Protein AF-Q5IA65-F1 (afdb_monomer_lite)

Secondary structure (DSSP, 8-state):
-HHHHHHHHHHHHHHHHHHTHHHH-------GGGG-S-TTS----S-TT----THHHHHHHHHHSSHHHHHHHHHHHS--TT--HHHHHHHHHHHHHHHHHHHH-

Organism: NCBI:txid71614

Foldseek 3Di:
DVVVVCVVVVVVVVVCVVVVVVVVVPPPDDDVCVVAPDVPPDHPPDDPPPDDDCVVVVVVVLVVLCPVLVVVCVVVPPPPPPQDPVNVVVNVVVNVVSVVVSVVD

Structure (mmCIF, N/CA/C/O backbone):
data_AF-Q5IA65-F1
#
_entry.id   AF-Q5IA65-F1
#
loop_
_atom_site.group_PDB
_atom_site.id
_atom_site.type_symbol
_atom_site.label_atom_id
_atom_site.label_alt_id
_atom_site.label_comp_id
_atom_site.label_asym_id
_atom_site.label_entity_id
_atom_site.label_seq_id
_atom_site.pdbx_PDB_ins_code
_atom_site.Cartn_x
_atom_site.Cartn_y
_atom_site.Cartn_z
_atom_site.occupancy
_atom_site.B_iso_or_equiv
_atom_site.auth_seq_id
_atom_site.auth_comp_id
_atom_site.auth_asym_id
_atom_site.auth_atom_id
_atom_site.pdbx_PDB_model_num
ATOM 1 N N . ALA A 1 1 ? 17.046 -18.539 5.262 1.00 74.12 1 ALA A N 1
ATOM 2 C CA . ALA A 1 1 ? 17.031 -18.887 6.699 1.00 74.12 1 ALA A CA 1
ATOM 3 C C . ALA A 1 1 ? 16.676 -17.699 7.603 1.00 74.12 1 ALA A C 1
ATOM 5 O O . ALA A 1 1 ? 15.651 -17.806 8.263 1.00 74.12 1 ALA A O 1
ATOM 6 N N . PRO A 1 2 ? 17.408 -16.561 7.621 1.00 87.12 2 PRO A N 1
ATOM 7 C CA . PRO A 1 2 ? 17.107 -15.470 8.560 1.00 87.12 2 PRO A CA 1
ATOM 8 C C . PRO A 1 2 ? 15.735 -14.828 8.309 1.00 87.12 2 PRO A C 1
ATOM 10 O O . PRO A 1 2 ? 15.010 -14.562 9.257 1.00 87.12 2 PRO A O 1
ATOM 13 N N . ILE A 1 3 ? 15.325 -14.679 7.042 1.00 91.19 3 ILE A N 1
ATOM 14 C CA . ILE A 1 3 ? 14.014 -14.110 6.686 1.00 91.19 3 ILE A CA 1
ATOM 15 C C . ILE A 1 3 ? 12.849 -14.923 7.277 1.00 91.19 3 ILE A C 1
ATOM 17 O O . ILE A 1 3 ? 11.912 -14.357 7.825 1.00 91.19 3 ILE A O 1
ATOM 21 N N . CYS A 1 4 ? 12.939 -16.257 7.229 1.00 91.81 4 CYS A N 1
ATOM 22 C CA . CYS A 1 4 ? 11.904 -17.153 7.743 1.00 91.81 4 CYS A CA 1
ATOM 23 C C . CYS A 1 4 ? 11.808 -17.061 9.269 1.00 91.81 4 CYS A C 1
ATOM 25 O O . CYS A 1 4 ? 10.716 -17.103 9.820 1.00 91.81 4 CYS A O 1
ATOM 27 N N . ILE A 1 5 ? 12.952 -16.895 9.940 1.00 93.25 5 ILE A N 1
ATOM 28 C CA . ILE A 1 5 ? 13.022 -16.723 11.393 1.00 93.25 5 ILE A CA 1
ATOM 29 C C . ILE A 1 5 ? 12.327 -15.416 11.800 1.00 93.25 5 ILE A C 1
ATOM 31 O O . ILE A 1 5 ? 11.477 -15.434 12.686 1.00 93.25 5 ILE A O 1
ATOM 35 N N . TYR A 1 6 ? 12.606 -14.302 11.116 1.00 94.06 6 TYR A N 1
ATOM 36 C CA . TYR A 1 6 ? 11.931 -13.025 11.387 1.00 94.06 6 TYR A CA 1
ATOM 37 C C . TYR A 1 6 ? 10.417 -13.084 11.149 1.00 94.06 6 TYR A C 1
ATOM 39 O O . TYR A 1 6 ? 9.652 -12.562 11.961 1.00 94.06 6 TYR A O 1
ATOM 47 N N . LEU A 1 7 ? 9.988 -13.758 10.078 1.00 94.81 7 LEU A N 1
ATOM 48 C CA . LEU A 1 7 ? 8.575 -13.896 9.717 1.00 94.81 7 LEU A CA 1
ATOM 49 C C . LEU A 1 7 ? 7.783 -14.670 10.784 1.00 94.81 7 LEU A C 1
ATOM 51 O O . LEU A 1 7 ? 6.624 -14.360 11.029 1.00 94.81 7 LEU A O 1
ATOM 55 N N . VAL A 1 8 ? 8.415 -15.627 11.471 1.00 94.19 8 VAL A N 1
ATOM 56 C CA . VAL A 1 8 ? 7.786 -16.392 12.561 1.00 94.19 8 VAL A CA 1
ATOM 57 C C . VAL A 1 8 ? 7.865 -15.659 13.903 1.00 94.19 8 VAL A C 1
ATOM 59 O O . VAL A 1 8 ? 6.891 -15.646 14.653 1.00 94.19 8 VAL A O 1
ATOM 62 N N . ILE A 1 9 ? 8.998 -15.029 14.223 1.00 94.81 9 ILE A N 1
ATOM 63 C CA . ILE A 1 9 ? 9.199 -14.376 15.527 1.00 94.81 9 ILE A CA 1
ATOM 64 C C . ILE A 1 9 ? 8.337 -13.115 15.670 1.00 94.81 9 ILE A C 1
ATOM 66 O O . ILE A 1 9 ? 7.789 -12.880 16.744 1.00 94.81 9 ILE A O 1
ATOM 70 N N . SER A 1 10 ? 8.180 -12.315 14.612 1.00 93.62 10 SER A N 1
ATOM 71 C CA . SER A 1 10 ? 7.413 -11.060 14.658 1.00 93.62 10 SER A CA 1
ATOM 72 C C . SER A 1 10 ? 5.954 -11.227 15.134 1.00 93.62 10 SER A C 1
ATOM 74 O O . SER A 1 10 ? 5.590 -10.575 16.119 1.00 93.62 10 SER A O 1
ATOM 76 N N . PRO A 1 11 ? 5.121 -12.109 14.540 1.00 94.56 11 PRO A N 1
ATOM 77 C CA . PRO A 1 11 ? 3.754 -12.320 15.018 1.00 94.56 11 PRO A CA 1
ATOM 78 C C . PRO A 1 11 ? 3.720 -12.964 16.409 1.00 94.56 11 PRO A C 1
ATOM 80 O O . PRO A 1 11 ? 2.852 -12.642 17.216 1.00 94.56 11 PRO A O 1
ATOM 83 N N . LEU A 1 12 ? 4.690 -13.827 16.729 1.00 92.81 12 LEU A N 1
ATOM 84 C CA . LEU A 1 12 ? 4.775 -14.490 18.031 1.00 92.81 12 LEU A CA 1
ATOM 85 C C . LEU A 1 12 ? 5.038 -13.482 19.159 1.00 92.81 12 LEU A C 1
ATOM 87 O O . LEU A 1 12 ? 4.393 -13.539 20.203 1.00 92.81 12 LEU A O 1
ATOM 91 N N . VAL A 1 13 ? 5.919 -12.508 18.924 1.00 94.62 13 VAL A N 1
ATOM 92 C CA . VAL A 1 13 ? 6.157 -11.399 19.857 1.00 94.62 13 VAL A CA 1
ATOM 93 C C . VAL A 1 13 ? 4.945 -10.464 19.932 1.00 94.62 13 VAL A C 1
ATOM 95 O O . VAL A 1 13 ? 4.593 -10.026 21.024 1.00 94.62 13 VAL A O 1
ATOM 98 N N . SER A 1 14 ? 4.258 -10.201 18.814 1.00 92.94 14 SER A N 1
ATOM 99 C CA . SER A 1 14 ? 3.026 -9.389 18.781 1.00 92.94 14 SER A CA 1
ATOM 100 C C . SER A 1 14 ? 1.862 -10.011 19.566 1.00 92.94 14 SER A C 1
ATOM 102 O O . SER A 1 14 ? 1.017 -9.277 20.083 1.00 92.94 14 SER A O 1
ATOM 104 N N . LEU A 1 15 ? 1.818 -11.337 19.695 1.00 92.00 15 LEU A N 1
ATOM 105 C CA . LEU A 1 15 ? 0.797 -12.047 20.470 1.00 92.00 15 LEU A CA 1
ATOM 106 C C . LEU A 1 15 ? 0.951 -11.860 21.983 1.00 92.00 15 LEU A C 1
ATOM 108 O O . LEU A 1 15 ? -0.030 -11.986 22.709 1.00 92.00 15 LEU A O 1
ATOM 112 N N . ILE A 1 16 ? 2.146 -11.522 22.470 1.00 91.12 16 ILE A N 1
ATOM 113 C CA . ILE A 1 16 ? 2.412 -11.324 23.900 1.00 91.12 16 ILE A CA 1
ATOM 114 C C . ILE A 1 16 ? 1.574 -10.163 24.476 1.00 91.12 16 ILE A C 1
ATOM 116 O O . ILE A 1 16 ? 0.803 -10.413 25.402 1.00 91.12 16 ILE A O 1
ATOM 120 N N . PRO A 1 17 ? 1.628 -8.921 23.950 1.00 90.06 17 PRO A N 1
ATOM 121 C CA . PRO A 1 17 ? 0.799 -7.825 24.457 1.00 90.06 17 PRO A CA 1
ATOM 122 C C . PRO A 1 17 ? -0.700 -8.009 24.180 1.00 90.06 17 PRO A C 1
ATOM 124 O O . PRO A 1 17 ? -1.509 -7.445 24.908 1.00 90.06 17 PRO A O 1
ATOM 127 N N . LEU A 1 18 ? -1.083 -8.802 23.171 1.00 89.75 18 LEU A N 1
ATOM 128 C CA . LEU A 1 18 ? -2.485 -9.173 22.938 1.00 89.75 18 LEU A CA 1
ATOM 129 C C . LEU A 1 18 ? -2.986 -10.186 23.977 1.00 89.75 18 LEU A C 1
ATOM 131 O O . LEU A 1 18 ? -4.111 -10.069 24.445 1.00 89.75 18 LEU A O 1
ATOM 135 N N . GLY A 1 19 ? -2.164 -11.173 24.339 1.00 86.81 19 GLY A N 1
ATOM 136 C CA . GLY A 1 19 ? -2.520 -12.281 25.227 1.00 86.81 19 GLY A CA 1
ATOM 137 C C . GLY A 1 19 ? -2.418 -11.952 26.717 1.00 86.81 19 GLY A C 1
ATOM 138 O O . GLY A 1 19 ? -3.254 -12.399 27.500 1.00 86.81 19 GLY A O 1
ATOM 139 N N . LEU A 1 20 ? -1.419 -11.158 27.114 1.00 87.56 20 LEU A N 1
ATOM 140 C CA . LEU A 1 20 ? -1.151 -10.810 28.516 1.00 87.56 20 LEU A CA 1
ATOM 141 C C . LEU A 1 20 ? -2.344 -10.170 29.250 1.00 87.56 20 LEU A C 1
ATOM 143 O O . LEU A 1 20 ? -2.546 -10.510 30.414 1.00 87.56 20 LEU A O 1
ATOM 147 N N . PRO A 1 21 ? -3.151 -9.283 28.638 1.00 87.31 21 PRO A N 1
ATOM 148 C CA . PRO A 1 21 ? -4.281 -8.670 29.327 1.00 87.31 21 PRO A CA 1
ATOM 149 C C . PRO A 1 21 ? -5.431 -9.638 29.616 1.00 87.31 21 PRO A C 1
ATOM 151 O O . PRO A 1 21 ? -6.154 -9.403 30.572 1.00 87.31 21 PRO A O 1
ATOM 154 N N . PHE A 1 22 ? -5.613 -10.730 28.861 1.00 83.94 22 PHE A N 1
ATOM 155 C CA . PHE A 1 22 ? -6.754 -11.644 29.042 1.00 83.94 22 PHE A CA 1
ATOM 156 C C . PHE A 1 22 ? -6.862 -12.279 30.444 1.00 83.94 22 PHE A C 1
ATOM 158 O O . PHE A 1 22 ? -7.952 -12.231 31.011 1.00 83.94 22 PHE A O 1
ATOM 165 N N . PRO A 1 23 ? -5.798 -12.857 31.041 1.00 82.94 23 PRO A N 1
ATOM 166 C CA . PRO A 1 23 ? -5.879 -13.439 32.384 1.00 82.94 23 PRO A CA 1
ATOM 167 C C . PRO A 1 23 ? -5.958 -12.397 33.511 1.00 82.94 23 PRO A C 1
ATOM 169 O O . PRO A 1 23 ? -6.450 -12.714 34.590 1.00 82.94 23 PRO A O 1
ATOM 172 N N . PHE A 1 24 ? -5.478 -11.168 33.282 1.00 80.25 24 PHE A N 1
ATOM 173 C CA . PHE A 1 24 ? -5.535 -10.074 34.264 1.00 80.25 24 PHE A CA 1
ATOM 174 C C . PHE A 1 24 ? -6.767 -9.172 34.093 1.00 80.25 24 PHE A C 1
ATOM 176 O O . PHE A 1 24 ? -7.070 -8.369 34.977 1.00 80.25 24 PHE A O 1
ATOM 183 N N . ALA A 1 25 ? -7.490 -9.291 32.977 1.00 76.56 25 ALA A N 1
ATOM 184 C CA . ALA A 1 25 ? -8.722 -8.566 32.727 1.00 76.56 25 ALA A CA 1
ATOM 185 C C . ALA A 1 25 ? -9.800 -9.068 33.691 1.00 76.56 25 ALA A C 1
ATOM 187 O O . ALA A 1 25 ? -10.414 -10.118 33.502 1.00 76.56 25 ALA A O 1
ATOM 188 N N . SER A 1 26 ? -10.038 -8.290 34.746 1.00 65.69 26 SER A N 1
ATOM 189 C CA . SER A 1 26 ? -11.181 -8.480 35.630 1.00 65.69 26 SER A CA 1
ATOM 190 C C . SER A 1 26 ? -12.458 -8.278 34.818 1.00 65.69 26 SER A C 1
ATOM 192 O O . SER A 1 26 ? -12.806 -7.156 34.441 1.00 65.69 26 SER A O 1
ATOM 194 N N . ASN A 1 27 ? -13.146 -9.379 34.515 1.00 66.31 27 ASN A N 1
ATOM 195 C CA . ASN A 1 27 ? -14.379 -9.392 33.735 1.00 66.31 27 ASN A CA 1
ATOM 196 C C . ASN A 1 27 ? -15.574 -8.967 34.612 1.00 66.31 27 ASN A C 1
ATOM 198 O O . ASN A 1 27 ? -16.560 -9.684 34.770 1.00 66.31 27 ASN A O 1
ATOM 202 N N . SER A 1 28 ? -15.438 -7.808 35.260 1.00 57.88 28 SER A N 1
ATOM 203 C CA . SER A 1 28 ? -16.440 -7.261 36.164 1.00 57.88 28 SER A CA 1
ATOM 204 C C . SER A 1 28 ? -17.526 -6.577 35.333 1.00 57.88 28 SER A C 1
ATOM 206 O O . SER A 1 28 ? -17.325 -5.492 34.778 1.00 57.88 28 SER A O 1
ATOM 208 N N . SER A 1 29 ? -18.634 -7.305 35.200 1.00 59.09 29 SER A N 1
ATOM 209 C CA . SER A 1 29 ? -19.917 -6.970 34.582 1.00 59.09 29 SER A CA 1
ATOM 210 C C . SER A 1 29 ? -19.904 -6.467 33.133 1.00 59.09 29 SER A C 1
ATOM 212 O O . SER A 1 29 ? -19.522 -5.342 32.801 1.00 59.09 29 SER A O 1
ATOM 214 N N . THR A 1 30 ? -20.434 -7.320 32.261 1.00 64.00 30 THR A N 1
ATOM 215 C CA . THR A 1 30 ? -20.865 -6.992 30.903 1.00 64.00 30 THR A CA 1
ATOM 216 C C . THR A 1 30 ? -22.256 -6.364 30.972 1.00 64.00 30 THR A C 1
ATOM 218 O O . THR A 1 30 ? -23.265 -7.052 30.845 1.00 64.00 30 THR A O 1
ATOM 221 N N . TYR A 1 31 ? -22.321 -5.064 31.239 1.00 69.25 31 TYR A N 1
ATOM 222 C CA . TYR A 1 31 ? -23.568 -4.318 31.079 1.00 69.25 31 TYR A CA 1
ATOM 223 C C . TYR A 1 31 ? -23.793 -4.001 29.592 1.00 69.25 31 TYR A C 1
ATOM 225 O O . TYR A 1 31 ? -22.812 -3.809 28.863 1.00 69.25 31 TYR A O 1
ATOM 233 N N . PRO A 1 32 ? -25.047 -3.963 29.112 1.00 72.00 32 PRO A N 1
ATOM 234 C CA . PRO A 1 32 ? -25.349 -3.698 27.706 1.00 72.00 32 PRO 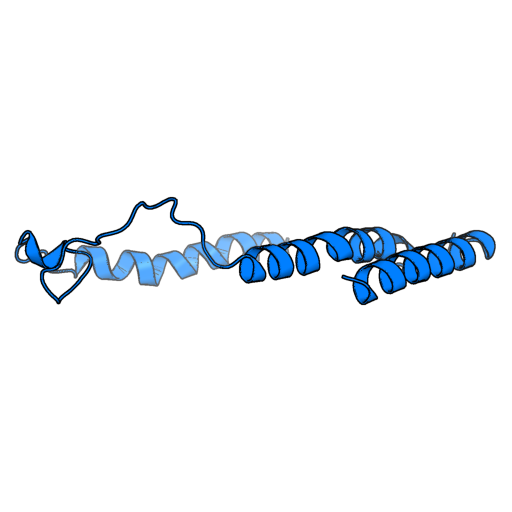A CA 1
ATOM 235 C C . PRO A 1 32 ? -24.781 -2.353 27.226 1.00 72.00 32 PRO A C 1
ATOM 237 O O . PRO A 1 32 ? -24.322 -2.275 26.089 1.00 72.00 32 PRO A O 1
ATOM 240 N N . GLU A 1 33 ? -24.700 -1.329 28.084 1.00 69.00 33 GLU A N 1
ATOM 241 C CA . GLU A 1 33 ? -24.085 -0.047 27.717 1.00 69.00 33 GLU A CA 1
ATOM 242 C C . GLU A 1 33 ? -22.562 -0.132 27.520 1.00 69.00 33 GLU A C 1
ATOM 244 O O . GLU A 1 33 ? -22.021 0.548 26.653 1.00 69.00 33 GLU A O 1
ATOM 249 N N . LYS A 1 34 ? -21.863 -1.025 28.236 1.00 70.12 34 LYS A N 1
ATOM 250 C CA . LYS A 1 34 ? -20.413 -1.256 28.071 1.00 70.12 34 LYS A CA 1
ATOM 251 C C . LYS A 1 34 ? -20.082 -1.931 26.734 1.00 70.12 34 LYS A C 1
ATOM 253 O O . LYS A 1 34 ? -18.957 -1.832 26.257 1.00 70.12 34 LYS A O 1
ATOM 258 N N . LEU A 1 35 ? -21.054 -2.638 26.154 1.00 74.38 35 LEU A N 1
ATOM 259 C CA . LEU A 1 35 ? -20.960 -3.252 24.828 1.00 74.38 35 LEU A CA 1
ATOM 260 C C . LEU A 1 35 ? -21.487 -2.344 23.707 1.00 74.38 35 LEU A C 1
ATOM 262 O O . LEU A 1 35 ? -21.432 -2.733 22.540 1.00 74.38 35 LEU A O 1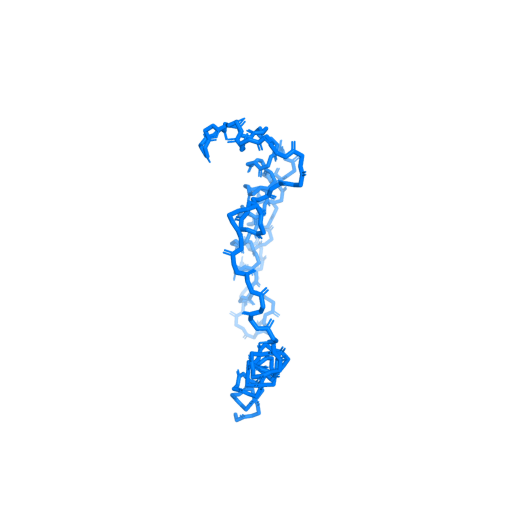
ATOM 266 N N . SER A 1 36 ? -22.013 -1.162 24.039 1.00 73.88 36 SER A N 1
ATOM 267 C CA . SER A 1 36 ? -22.475 -0.207 23.036 1.00 73.88 36 SER A CA 1
ATOM 268 C C . SER A 1 36 ? -21.286 0.455 22.330 1.00 73.88 36 SER A C 1
ATOM 270 O O . SER A 1 36 ? -20.252 0.730 22.935 1.00 73.88 36 SER A O 1
ATOM 272 N N . ALA A 1 37 ? -21.419 0.697 21.023 1.00 75.00 37 ALA A N 1
ATOM 273 C CA . ALA A 1 37 ? -20.358 1.299 20.211 1.00 75.00 37 ALA A CA 1
ATOM 274 C C . ALA A 1 37 ? -20.144 2.799 20.499 1.00 75.00 37 ALA A C 1
ATOM 276 O O . ALA A 1 37 ? -19.126 3.362 20.092 1.00 75.00 37 ALA A O 1
ATOM 277 N N . HIS A 1 38 ? -21.101 3.451 21.169 1.00 68.06 38 HIS A N 1
ATOM 278 C CA . HIS A 1 38 ? -21.107 4.892 21.402 1.00 68.06 38 HIS A CA 1
ATOM 279 C C . HIS A 1 38 ? -21.540 5.248 22.824 1.00 68.06 38 HIS A C 1
ATOM 281 O O . HIS A 1 38 ? -22.574 4.799 23.307 1.00 68.06 38 HIS A O 1
ATOM 287 N N . GLU A 1 39 ? -20.800 6.165 23.447 1.00 71.62 39 GLU A N 1
ATOM 288 C CA . GLU A 1 39 ? -21.058 6.645 24.812 1.00 71.62 39 GLU A CA 1
ATOM 289 C C . GLU A 1 39 ? -22.272 7.590 24.915 1.00 71.62 39 GLU A C 1
ATOM 291 O O . GLU A 1 39 ? -22.768 7.847 26.008 1.00 71.62 39 GLU A O 1
ATOM 296 N N . CYS A 1 40 ? -22.794 8.095 23.790 1.00 70.88 40 CYS A N 1
ATOM 297 C CA . CYS A 1 40 ? -23.929 9.027 23.768 1.00 70.88 40 CYS A CA 1
ATOM 298 C C . CYS A 1 40 ? -25.315 8.354 23.816 1.00 70.88 40 CYS A C 1
ATOM 300 O O . CYS A 1 40 ? -26.317 9.041 23.614 1.00 70.88 40 CYS A O 1
ATOM 302 N N . GLY A 1 41 ? -25.407 7.035 24.039 1.00 65.38 41 GLY A N 1
ATOM 303 C CA . GLY A 1 41 ? -26.694 6.324 24.144 1.00 65.38 41 GLY A CA 1
ATOM 304 C C . GLY A 1 41 ? -27.561 6.390 22.879 1.00 65.38 41 GLY A C 1
ATOM 305 O O . GLY A 1 41 ? -28.755 6.116 22.929 1.00 65.38 41 GLY A O 1
ATOM 306 N N . SER A 1 42 ? -26.967 6.797 21.756 1.00 62.03 42 SER A N 1
ATOM 307 C CA . SER A 1 42 ? -27.607 6.832 20.447 1.00 62.03 42 SER A CA 1
ATOM 308 C C . SER A 1 42 ? -27.192 5.581 19.695 1.00 62.03 42 SER A C 1
ATOM 310 O O . SER A 1 42 ? -25.995 5.357 19.492 1.00 62.03 42 SER A O 1
ATOM 312 N N . ASP A 1 43 ? -28.167 4.775 19.282 1.00 68.44 43 ASP A N 1
ATOM 313 C CA . ASP A 1 43 ? -27.900 3.668 18.374 1.00 68.44 43 ASP A CA 1
ATOM 314 C C . ASP A 1 43 ? -27.208 4.216 17.115 1.00 68.44 43 ASP A C 1
ATOM 316 O O . ASP A 1 43 ? -27.597 5.291 16.633 1.00 68.44 43 ASP A O 1
ATOM 320 N N . PRO A 1 44 ? -26.176 3.531 16.582 1.00 65.75 44 PRO A N 1
ATOM 321 C CA . PRO A 1 44 ? -25.531 3.937 15.341 1.00 65.75 44 PRO A CA 1
ATOM 322 C C . PRO A 1 44 ? -26.589 3.958 14.233 1.00 65.75 44 PRO A C 1
ATOM 324 O O . PRO A 1 44 ? -26.992 2.932 13.690 1.00 65.75 44 PRO A O 1
ATOM 327 N N . SER A 1 45 ? -27.095 5.152 13.943 1.00 59.25 45 SER A N 1
ATOM 328 C CA . SER A 1 45 ? -28.160 5.383 12.979 1.00 59.25 45 SER A CA 1
ATOM 329 C C . SER A 1 45 ? -27.519 5.601 11.618 1.00 59.25 45 SER A C 1
ATOM 331 O O . SER A 1 45 ? -27.102 6.696 11.251 1.00 59.25 45 SER A O 1
ATOM 333 N N . GLY A 1 46 ? -27.401 4.509 10.872 1.00 64.12 46 GLY A N 1
ATOM 334 C CA . GLY A 1 46 ? -26.901 4.519 9.508 1.00 64.12 46 GLY A CA 1
ATOM 335 C C . GLY A 1 46 ? -26.852 3.111 8.937 1.00 64.12 46 GLY A C 1
ATOM 336 O O . GLY A 1 46 ? -26.502 2.159 9.628 1.00 64.12 46 GLY A O 1
ATOM 337 N N . ASP A 1 47 ? -27.209 2.969 7.664 1.00 72.69 47 ASP A N 1
ATOM 338 C CA . ASP A 1 47 ? -26.948 1.733 6.932 1.00 72.69 47 ASP A CA 1
ATOM 339 C C . ASP A 1 47 ? -25.424 1.531 6.846 1.00 72.69 47 ASP A C 1
ATOM 341 O O . ASP A 1 47 ? -24.696 2.434 6.424 1.00 72.69 47 ASP A O 1
ATOM 345 N N . ALA A 1 48 ? -24.933 0.342 7.209 1.00 70.44 48 ALA A N 1
ATOM 346 C CA . ALA A 1 48 ? -23.521 -0.035 7.084 1.00 70.44 48 ALA A CA 1
ATOM 347 C C . ALA A 1 48 ? -23.010 0.037 5.629 1.00 70.44 48 ALA A C 1
ATOM 349 O O . ALA A 1 48 ? -21.805 -0.035 5.386 1.00 70.44 48 ALA A O 1
ATOM 350 N N . ARG A 1 49 ? -23.920 0.178 4.656 1.00 69.81 49 ARG A N 1
ATOM 351 C CA . ARG A 1 49 ? -23.638 0.359 3.224 1.00 69.81 49 ARG A CA 1
ATOM 352 C C . ARG A 1 49 ? -23.828 1.791 2.728 1.00 69.81 49 ARG A C 1
ATOM 354 O O . ARG A 1 49 ? -23.903 2.004 1.514 1.00 69.81 49 ARG A O 1
ATOM 361 N N . SER A 1 50 ? -23.908 2.766 3.632 1.00 74.19 50 SER A N 1
ATOM 362 C CA . SER A 1 50 ? -23.971 4.172 3.245 1.00 74.19 50 SER A CA 1
ATOM 363 C C . SER A 1 50 ? -22.813 4.524 2.307 1.00 74.19 50 SER A C 1
ATOM 365 O O . SER A 1 50 ? -21.668 4.107 2.495 1.00 74.19 50 SER A O 1
ATOM 367 N N . ARG A 1 51 ? -23.131 5.261 1.241 1.00 76.69 51 ARG A N 1
ATOM 368 C CA . ARG A 1 51 ? -22.148 5.686 0.248 1.00 76.69 51 ARG A CA 1
ATOM 369 C C . ARG A 1 51 ? -21.254 6.747 0.886 1.00 76.69 51 ARG A C 1
ATOM 371 O O . ARG A 1 51 ? -21.702 7.859 1.147 1.00 76.69 51 ARG A O 1
ATOM 378 N N . PHE A 1 52 ? -19.995 6.399 1.117 1.00 77.06 52 PHE A N 1
ATOM 379 C CA . PHE A 1 52 ? -18.960 7.375 1.438 1.00 77.06 52 PHE A CA 1
ATOM 380 C C . PHE A 1 52 ? -18.640 8.242 0.212 1.00 77.06 52 PHE A C 1
ATOM 382 O O . PHE A 1 52 ? -18.982 7.889 -0.920 1.00 77.06 52 PHE A O 1
ATOM 389 N N . ASP A 1 53 ? -18.000 9.390 0.441 1.00 86.44 53 ASP A N 1
ATOM 390 C CA . ASP A 1 53 ? -17.602 10.306 -0.630 1.00 86.44 53 ASP A CA 1
ATOM 391 C C . ASP A 1 53 ? -16.746 9.573 -1.684 1.00 86.44 53 ASP A C 1
ATOM 393 O O . ASP A 1 53 ? -15.857 8.782 -1.355 1.00 86.44 53 ASP A O 1
ATOM 397 N N . ILE A 1 54 ? -17.016 9.849 -2.963 1.00 87.25 54 ILE A N 1
ATOM 398 C CA . ILE A 1 54 ? -16.321 9.249 -4.112 1.00 87.25 54 ILE A CA 1
ATOM 399 C C . ILE A 1 54 ? -14.798 9.451 -4.053 1.00 87.25 54 ILE A C 1
ATOM 401 O O . ILE A 1 54 ? -14.046 8.645 -4.597 1.00 87.25 54 ILE A O 1
ATOM 405 N N . ARG A 1 55 ? -14.319 10.476 -3.341 1.00 90.69 55 ARG A N 1
ATOM 406 C CA . ARG A 1 55 ? -12.891 10.763 -3.159 1.00 90.69 55 ARG A CA 1
ATOM 407 C C . ARG A 1 55 ? -12.104 9.586 -2.578 1.00 90.69 55 ARG A C 1
ATOM 409 O O . ARG A 1 55 ? -10.979 9.358 -3.009 1.00 90.69 55 ARG A O 1
ATOM 416 N N . PHE A 1 56 ? -12.684 8.794 -1.674 1.00 87.56 56 PHE A N 1
ATOM 417 C CA . PHE A 1 56 ? -12.006 7.605 -1.132 1.00 87.56 56 PHE A CA 1
ATOM 418 C C . PHE A 1 56 ? -11.782 6.521 -2.195 1.00 87.56 56 PHE A C 1
ATOM 420 O O . PHE A 1 56 ? -10.784 5.799 -2.163 1.00 87.56 56 PHE A O 1
ATOM 427 N N . TYR A 1 57 ? -12.694 6.428 -3.161 1.00 89.56 57 TYR A N 1
ATOM 428 C CA . TYR A 1 57 ? -12.575 5.501 -4.278 1.00 89.56 57 TYR A CA 1
ATOM 429 C C . TYR A 1 57 ? -11.502 5.960 -5.274 1.00 89.56 57 TYR A C 1
ATOM 431 O O . TYR A 1 57 ? -10.669 5.148 -5.669 1.00 89.56 57 TYR A O 1
ATOM 439 N N . LEU A 1 58 ? -11.448 7.260 -5.592 1.00 90.31 58 LEU A N 1
ATOM 440 C CA . LEU A 1 58 ? -10.413 7.831 -6.467 1.00 90.31 58 LEU A CA 1
ATOM 441 C C . LEU A 1 58 ? -9.001 7.627 -5.901 1.00 90.31 58 LEU A C 1
ATOM 443 O O . LEU A 1 58 ? -8.115 7.179 -6.620 1.00 90.31 58 LEU A O 1
ATOM 447 N N . VAL A 1 59 ? -8.803 7.845 -4.595 1.00 90.75 59 VAL A N 1
ATOM 448 C CA . VAL A 1 59 ? -7.511 7.571 -3.931 1.00 90.75 59 VAL A CA 1
ATOM 449 C C . VAL A 1 59 ? -7.124 6.089 -4.036 1.00 90.75 59 VAL A C 1
ATOM 451 O O . VAL A 1 59 ? -5.949 5.767 -4.191 1.00 90.75 59 VAL A O 1
ATOM 454 N N . SER A 1 60 ? -8.103 5.182 -3.987 1.00 91.12 60 SER A N 1
ATOM 455 C CA . SER A 1 60 ? -7.853 3.740 -4.110 1.00 91.12 60 SER A CA 1
ATOM 456 C C . SER A 1 60 ? -7.432 3.355 -5.531 1.00 91.12 60 SER A C 1
ATOM 458 O O . SER A 1 60 ? -6.496 2.576 -5.700 1.00 91.12 60 SER A O 1
ATOM 460 N N . ILE A 1 61 ? -8.088 3.918 -6.551 1.00 90.12 61 ILE A N 1
ATOM 461 C CA . ILE A 1 61 ? -7.722 3.706 -7.959 1.00 90.12 61 ILE A CA 1
ATOM 462 C C . ILE A 1 61 ? -6.333 4.284 -8.249 1.00 90.12 61 ILE A C 1
ATOM 464 O O . ILE A 1 61 ? -5.511 3.605 -8.863 1.00 90.12 61 ILE A O 1
ATOM 468 N N . LEU A 1 62 ? -6.040 5.483 -7.741 1.00 88.56 62 LEU A N 1
ATOM 469 C CA . LEU A 1 62 ? -4.736 6.126 -7.899 1.00 88.56 62 LEU A CA 1
ATOM 470 C C . LEU A 1 62 ? -3.592 5.288 -7.308 1.00 88.56 62 LEU A C 1
ATOM 472 O O . LEU A 1 62 ? -2.473 5.354 -7.798 1.00 88.56 62 LEU A O 1
ATOM 476 N N . PHE A 1 63 ? -3.857 4.481 -6.278 1.00 88.31 63 PHE A N 1
ATOM 477 C CA . PHE A 1 63 ? -2.869 3.542 -5.743 1.00 88.31 63 PHE A CA 1
ATOM 478 C C . PHE A 1 63 ? -2.772 2.246 -6.563 1.00 88.31 63 PHE A C 1
ATOM 480 O O . PHE A 1 63 ? -1.693 1.674 -6.681 1.00 88.31 63 PHE A O 1
ATOM 487 N N . ILE A 1 64 ? -3.879 1.778 -7.148 1.00 90.81 64 ILE A N 1
ATOM 488 C CA . ILE A 1 64 ? -3.930 0.482 -7.839 1.00 90.81 64 ILE A CA 1
ATOM 489 C C . ILE A 1 64 ? -3.383 0.537 -9.271 1.00 90.81 64 ILE A C 1
ATOM 491 O O . ILE A 1 64 ? -2.831 -0.453 -9.745 1.00 90.81 64 ILE A O 1
ATOM 495 N N . ILE A 1 65 ? -3.534 1.671 -9.965 1.00 88.50 65 ILE A N 1
ATOM 496 C CA . ILE A 1 65 ? -3.103 1.833 -11.364 1.00 88.50 65 ILE A CA 1
ATOM 497 C C . ILE A 1 65 ? -1.568 1.849 -11.520 1.00 88.50 65 ILE A C 1
ATOM 499 O O . ILE A 1 65 ? -1.090 1.220 -12.464 1.00 88.50 65 ILE A O 1
ATOM 503 N N . PRO A 1 66 ? -0.775 2.501 -10.644 1.00 89.88 66 PRO A N 1
ATOM 504 C CA . PRO A 1 66 ? 0.690 2.480 -10.728 1.00 89.88 66 PRO A CA 1
ATOM 505 C C . PRO A 1 66 ? 1.332 1.191 -10.186 1.00 89.88 66 PRO A C 1
ATOM 507 O O . PRO A 1 66 ? 2.511 0.943 -10.420 1.00 89.88 66 PRO A O 1
ATOM 510 N N . ASP A 1 67 ? 0.597 0.336 -9.471 1.00 90.88 67 ASP A N 1
ATOM 511 C CA . ASP A 1 67 ? 1.150 -0.887 -8.860 1.00 90.88 67 ASP A CA 1
ATOM 512 C C . ASP A 1 67 ? 1.783 -1.865 -9.894 1.00 90.88 67 ASP A C 1
ATOM 514 O O . ASP A 1 67 ? 2.907 -2.355 -9.694 1.00 90.88 67 ASP A O 1
ATOM 518 N N . PRO A 1 68 ? 1.168 -2.091 -11.077 1.00 88.44 68 PRO A N 1
ATOM 519 C CA . PRO A 1 68 ? 1.798 -2.818 -12.175 1.00 88.44 68 PRO A CA 1
ATOM 520 C C . PRO A 1 68 ? 3.046 -2.127 -12.739 1.00 88.44 68 PRO A C 1
ATOM 522 O O . PRO A 1 68 ? 3.957 -2.826 -13.179 1.00 88.44 68 PRO A O 1
ATOM 525 N N . GLU A 1 69 ? 3.131 -0.791 -12.719 1.00 90.44 69 GLU A N 1
ATOM 526 C CA . GLU A 1 69 ? 4.290 -0.038 -13.228 1.00 90.44 69 GLU A CA 1
ATOM 527 C C . GLU A 1 69 ? 5.574 -0.476 -12.517 1.00 90.44 69 GLU A C 1
ATOM 529 O O . GLU A 1 69 ? 6.567 -0.825 -13.160 1.00 90.44 69 GLU A O 1
ATOM 534 N N . VAL A 1 70 ? 5.527 -0.555 -11.184 1.00 88.31 70 VAL A N 1
ATOM 535 C CA . VAL A 1 70 ? 6.659 -0.989 -10.354 1.00 88.31 70 VAL A CA 1
ATOM 536 C C . VAL A 1 70 ? 6.979 -2.466 -10.594 1.00 88.31 70 VAL A C 1
ATOM 538 O O . VAL A 1 70 ? 8.149 -2.841 -10.709 1.00 88.31 70 VAL A O 1
ATOM 541 N N . THR A 1 71 ? 5.949 -3.303 -10.735 1.00 90.00 71 THR A N 1
ATOM 542 C CA . THR A 1 71 ? 6.112 -4.742 -10.991 1.00 90.00 71 THR A CA 1
ATOM 543 C C . THR A 1 71 ? 6.808 -5.005 -12.329 1.00 90.00 71 THR A C 1
ATOM 545 O O . THR A 1 71 ? 7.725 -5.826 -12.401 1.00 90.00 71 THR A O 1
ATOM 548 N N . PHE A 1 72 ? 6.430 -4.279 -13.384 1.00 85.00 72 PHE A N 1
ATOM 549 C CA . PHE A 1 72 ? 7.072 -4.370 -14.698 1.00 85.00 72 PHE A CA 1
ATOM 550 C C . PHE A 1 72 ? 8.435 -3.667 -14.748 1.00 85.00 72 PHE A C 1
ATOM 552 O O . PHE A 1 72 ? 9.277 -4.049 -15.559 1.00 85.00 72 PHE A O 1
ATOM 559 N N . SER A 1 73 ? 8.686 -2.693 -13.867 1.00 87.19 73 SER A N 1
ATOM 560 C CA . SER A 1 73 ? 9.994 -2.040 -13.693 1.00 87.19 73 SER A CA 1
ATOM 561 C C . SER A 1 73 ? 11.044 -2.950 -13.058 1.00 87.19 73 SER A C 1
ATOM 563 O O . SER A 1 73 ? 12.235 -2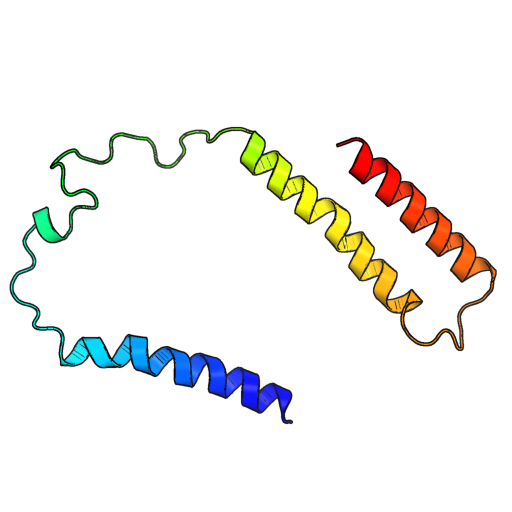.837 -13.357 1.00 87.19 73 SER A O 1
ATOM 565 N N . PHE A 1 74 ? 10.625 -3.930 -12.254 1.00 84.25 74 PHE A N 1
ATOM 566 C CA . PHE A 1 74 ? 11.549 -4.789 -11.515 1.00 84.25 74 PHE A CA 1
ATOM 567 C C . PHE A 1 74 ? 12.548 -5.567 -12.402 1.00 84.25 74 PHE A C 1
ATOM 569 O O . PHE A 1 74 ? 13.749 -5.473 -12.143 1.00 84.25 74 PHE A O 1
ATOM 576 N N . PRO A 1 75 ? 12.142 -6.274 -13.480 1.00 81.81 75 PRO A N 1
ATOM 577 C CA . PRO A 1 75 ? 13.078 -6.966 -14.373 1.00 81.81 75 PRO A CA 1
ATOM 578 C C . PRO A 1 75 ? 14.058 -6.036 -15.100 1.00 81.81 75 PRO A C 1
ATOM 580 O O . PRO A 1 75 ? 15.136 -6.483 -15.486 1.00 81.81 75 PRO A O 1
ATOM 583 N N . TRP A 1 76 ? 13.688 -4.767 -15.294 1.00 82.56 76 TRP A N 1
ATOM 584 C CA . TRP A 1 76 ? 14.537 -3.748 -15.915 1.00 82.56 76 TRP A CA 1
ATOM 585 C C . TRP A 1 76 ? 15.526 -3.118 -14.917 1.00 82.56 76 TRP A C 1
ATOM 587 O O . TRP A 1 76 ? 16.633 -2.751 -15.305 1.00 82.56 76 TRP A O 1
ATOM 597 N N . ALA A 1 77 ? 15.168 -3.050 -13.630 1.00 81.81 77 ALA A N 1
ATOM 598 C CA . ALA A 1 77 ? 16.019 -2.536 -12.551 1.00 81.81 77 ALA A CA 1
ATOM 599 C C . ALA A 1 77 ? 17.106 -3.529 -12.078 1.00 81.81 77 ALA A C 1
ATOM 601 O O . ALA A 1 77 ? 18.111 -3.124 -11.489 1.00 81.81 77 ALA A O 1
ATOM 602 N N . VAL A 1 78 ? 16.920 -4.832 -12.317 1.00 82.56 78 VAL A N 1
ATOM 603 C CA . VAL A 1 78 ? 17.916 -5.880 -12.022 1.00 82.56 78 VAL A CA 1
ATOM 604 C C . VAL A 1 78 ? 19.048 -5.838 -13.071 1.00 82.56 78 VAL A C 1
ATOM 606 O O . VAL A 1 78 ? 18.775 -5.546 -14.233 1.00 82.56 78 VAL A O 1
ATOM 609 N N . PRO A 1 79 ? 20.324 -6.115 -12.707 1.00 74.31 79 PRO A N 1
ATOM 610 C CA . PRO A 1 79 ? 21.491 -5.954 -13.576 1.00 74.31 79 PRO A CA 1
ATOM 611 C C . PRO A 1 79 ? 21.279 -6.412 -15.032 1.00 74.31 79 PRO A C 1
ATOM 613 O O . PRO A 1 79 ? 20.986 -7.588 -15.278 1.00 7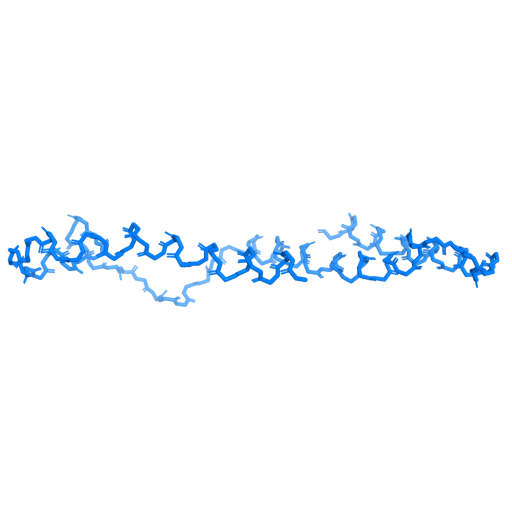4.31 79 PRO A O 1
ATOM 616 N N . PRO A 1 80 ? 21.499 -5.514 -16.012 1.00 64.12 80 PRO A N 1
ATOM 617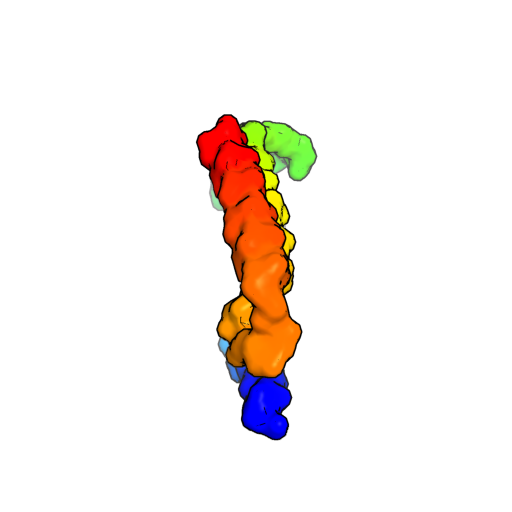 C CA . PRO A 1 80 ? 20.971 -5.641 -17.364 1.00 64.12 80 PRO A CA 1
ATOM 618 C C . PRO A 1 80 ? 21.830 -6.514 -18.284 1.00 64.12 80 PRO A C 1
ATOM 620 O O . PRO A 1 80 ? 21.844 -6.299 -19.491 1.00 64.12 80 PRO A O 1
ATOM 623 N N . ASN A 1 81 ? 22.532 -7.526 -17.764 1.00 63.28 81 ASN A N 1
ATOM 624 C CA . ASN A 1 81 ? 23.497 -8.326 -18.538 1.00 63.28 81 ASN A CA 1
ATOM 625 C C . ASN A 1 81 ? 22.902 -9.048 -19.771 1.00 63.28 81 ASN A C 1
ATOM 627 O O . ASN A 1 81 ? 23.634 -9.717 -20.497 1.00 63.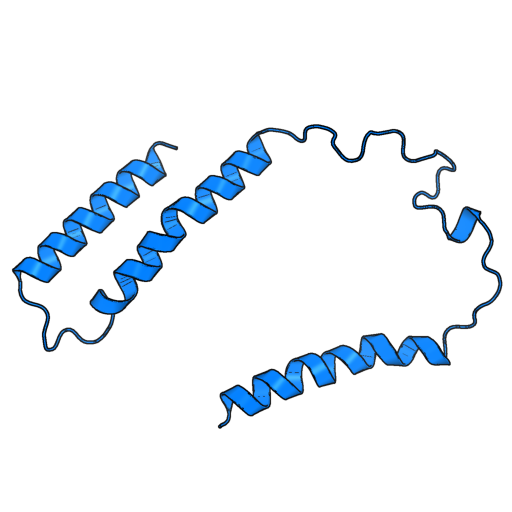28 81 ASN A O 1
ATOM 631 N N . LYS A 1 82 ? 21.586 -8.951 -20.000 1.00 70.06 82 LYS A N 1
ATOM 632 C CA . LYS A 1 82 ? 20.856 -9.532 -21.133 1.00 70.06 82 LYS A CA 1
ATOM 633 C C . LYS A 1 82 ? 19.849 -8.580 -21.800 1.00 70.06 82 LYS A C 1
ATOM 635 O O . LYS A 1 82 ? 19.084 -9.043 -22.642 1.00 70.06 82 LYS A O 1
ATOM 640 N N . ILE A 1 83 ? 19.789 -7.301 -21.418 1.00 77.81 83 ILE A N 1
ATOM 641 C CA . ILE A 1 83 ? 18.797 -6.369 -21.976 1.00 77.81 83 ILE A CA 1
ATOM 642 C C . ILE A 1 83 ? 19.405 -5.687 -23.202 1.00 77.81 83 ILE A C 1
ATOM 644 O O . ILE A 1 83 ? 20.398 -4.972 -23.091 1.00 77.81 83 ILE A O 1
ATOM 648 N N . ASP A 1 84 ? 18.816 -5.927 -24.371 1.00 79.50 84 ASP A N 1
ATOM 649 C CA . ASP A 1 84 ? 19.194 -5.239 -25.604 1.00 79.50 84 ASP A CA 1
ATOM 650 C C . ASP A 1 84 ? 18.778 -3.754 -25.566 1.00 79.50 84 ASP A C 1
ATOM 652 O O . ASP A 1 84 ? 17.853 -3.372 -24.839 1.00 79.50 84 ASP A O 1
ATOM 656 N N . LEU A 1 85 ? 19.425 -2.906 -26.374 1.00 81.56 85 LEU A N 1
ATOM 657 C CA . LEU A 1 85 ? 19.089 -1.478 -26.496 1.00 81.56 85 LEU A CA 1
ATOM 658 C C . LEU A 1 85 ? 17.608 -1.260 -26.843 1.00 81.56 85 LEU A C 1
ATOM 660 O O . LEU A 1 85 ? 16.994 -0.309 -26.350 1.00 81.56 85 LEU A O 1
ATOM 664 N N . PHE A 1 86 ? 17.015 -2.169 -27.622 1.00 84.81 86 PHE A N 1
ATOM 665 C CA . PHE A 1 86 ? 15.587 -2.153 -27.925 1.00 84.81 86 PHE A CA 1
ATOM 666 C C . PHE A 1 86 ? 14.710 -2.356 -26.676 1.00 84.81 86 PHE A C 1
ATOM 668 O O . PHE A 1 86 ? 13.704 -1.667 -26.503 1.00 84.81 86 PHE A O 1
ATOM 675 N N . GLY A 1 87 ? 15.115 -3.246 -25.764 1.00 84.56 87 GLY A N 1
ATOM 676 C CA . GLY A 1 87 ? 14.397 -3.513 -24.514 1.00 84.56 87 GLY A CA 1
ATOM 677 C C . GLY A 1 87 ? 14.377 -2.303 -23.578 1.00 84.56 87 GLY A C 1
ATOM 678 O O . GLY A 1 87 ? 13.335 -1.974 -23.014 1.00 84.56 87 GLY A O 1
ATOM 679 N N . SER A 1 88 ? 15.495 -1.578 -23.484 1.00 83.62 88 SER A N 1
ATOM 680 C CA . SER A 1 88 ? 15.575 -0.340 -22.696 1.00 83.62 88 SER A CA 1
ATOM 681 C C . SER A 1 88 ? 14.669 0.767 -23.243 1.00 83.62 88 SER A C 1
ATOM 683 O O . SER A 1 88 ? 14.024 1.473 -22.469 1.00 83.62 88 SER A O 1
ATOM 685 N N . TRP A 1 89 ? 14.571 0.904 -24.569 1.00 89.69 89 TRP A N 1
ATOM 686 C CA . TRP A 1 89 ? 13.708 1.913 -25.195 1.00 89.69 89 TRP A CA 1
ATOM 687 C C . TRP A 1 89 ? 12.220 1.565 -25.085 1.00 89.69 89 TRP A C 1
ATOM 689 O O . TRP A 1 89 ? 11.400 2.437 -24.800 1.00 89.69 89 TRP A O 1
ATOM 699 N N . SER A 1 90 ? 11.877 0.282 -25.240 1.00 88.69 90 SER A N 1
ATOM 700 C CA . SER A 1 90 ? 10.515 -0.212 -25.018 1.00 88.69 90 SER A CA 1
ATOM 701 C C . SER A 1 90 ? 10.049 0.056 -23.587 1.00 88.69 90 SER A C 1
ATOM 703 O O . SER A 1 90 ? 8.901 0.445 -23.380 1.00 88.69 90 SER A O 1
ATOM 705 N N . MET A 1 91 ? 10.933 -0.125 -22.603 1.00 88.56 91 MET A N 1
ATOM 706 C CA . MET A 1 91 ? 10.595 0.112 -21.204 1.00 88.56 91 MET A CA 1
ATOM 707 C C . MET A 1 91 ? 10.429 1.600 -20.881 1.00 88.56 91 MET A C 1
ATOM 709 O O . MET A 1 91 ? 9.499 1.984 -20.177 1.00 88.56 91 MET A O 1
ATOM 713 N N . MET A 1 92 ? 11.272 2.454 -21.465 1.00 89.19 92 MET A N 1
ATOM 714 C CA . MET A 1 92 ? 11.137 3.908 -21.344 1.00 89.19 92 MET A CA 1
ATOM 715 C C . MET A 1 92 ? 9.787 4.403 -21.890 1.00 89.19 92 MET A C 1
ATOM 717 O O . MET A 1 92 ? 9.114 5.209 -21.250 1.00 89.19 92 MET A O 1
ATOM 721 N N . ALA A 1 93 ? 9.365 3.896 -23.054 1.00 92.56 93 ALA A N 1
ATOM 722 C CA . ALA A 1 93 ? 8.067 4.229 -23.638 1.00 92.56 93 ALA A CA 1
ATOM 723 C C . ALA A 1 93 ? 6.897 3.734 -22.768 1.00 92.56 93 ALA A C 1
ATOM 725 O O . ALA A 1 93 ? 5.924 4.462 -22.585 1.00 92.56 93 ALA A O 1
ATOM 726 N N . PHE A 1 94 ? 7.007 2.529 -22.201 1.00 89.75 94 PHE A N 1
ATOM 727 C CA . PHE A 1 94 ? 6.007 1.968 -21.290 1.00 89.75 94 PHE A CA 1
ATOM 728 C C . PHE A 1 94 ? 5.806 2.838 -20.040 1.00 89.75 94 PHE A C 1
ATOM 730 O O . PHE A 1 94 ? 4.670 3.205 -19.736 1.00 89.75 94 PHE A O 1
ATOM 737 N N . LEU A 1 95 ? 6.896 3.236 -19.372 1.00 90.31 95 LEU A N 1
ATOM 738 C CA . LEU A 1 95 ? 6.835 4.120 -18.202 1.00 90.31 95 LEU A CA 1
ATOM 739 C C . LEU A 1 95 ? 6.214 5.477 -18.555 1.00 90.31 95 LEU A C 1
ATOM 741 O O . LEU A 1 95 ? 5.332 5.946 -17.844 1.00 90.31 95 LEU A O 1
ATOM 745 N N . LEU A 1 96 ? 6.600 6.078 -19.687 1.00 91.88 96 LEU A N 1
ATOM 746 C CA . LEU A 1 96 ? 6.047 7.364 -20.126 1.00 91.88 96 LEU A CA 1
ATOM 747 C C . LEU A 1 96 ? 4.533 7.316 -20.357 1.00 91.88 96 LEU A C 1
ATOM 749 O O . LEU A 1 96 ? 3.824 8.228 -19.936 1.00 91.88 96 LEU A O 1
ATOM 753 N N . ILE A 1 97 ? 4.028 6.265 -21.008 1.00 92.25 97 ILE A N 1
ATOM 754 C CA . ILE A 1 97 ? 2.590 6.116 -21.276 1.00 92.25 97 ILE A CA 1
ATOM 755 C C . ILE A 1 97 ? 1.812 5.987 -19.960 1.00 92.25 97 ILE A C 1
ATOM 757 O O . ILE A 1 97 ? 0.782 6.644 -19.796 1.00 92.25 97 ILE A O 1
ATOM 761 N N . LEU A 1 98 ? 2.317 5.190 -19.014 1.00 89.38 98 LEU A N 1
ATOM 762 C CA . LEU A 1 98 ? 1.686 5.019 -17.704 1.00 89.38 98 LEU A CA 1
ATOM 763 C C . LEU A 1 98 ? 1.758 6.288 -16.849 1.00 89.38 98 LEU A C 1
ATOM 765 O O . LEU A 1 98 ? 0.752 6.674 -16.257 1.00 89.38 98 LEU A O 1
ATOM 769 N N . THR A 1 99 ? 2.892 6.994 -16.858 1.00 88.56 99 THR A N 1
ATOM 770 C CA . THR A 1 99 ? 3.045 8.271 -16.142 1.00 88.56 99 THR A CA 1
ATOM 771 C C . THR A 1 99 ? 2.070 9.326 -16.670 1.00 88.56 99 THR A C 1
ATOM 773 O O . THR A 1 99 ? 1.448 10.033 -15.884 1.00 88.56 99 THR A O 1
ATOM 776 N N . ILE A 1 100 ? 1.888 9.429 -17.993 1.00 93.06 100 ILE A N 1
ATOM 777 C CA . ILE A 1 100 ? 0.918 10.368 -18.582 1.00 93.06 100 ILE A CA 1
ATOM 778 C C . ILE A 1 100 ? -0.514 9.996 -18.177 1.00 93.06 100 ILE A C 1
ATOM 780 O O . ILE A 1 100 ? -1.288 10.883 -17.823 1.00 93.06 100 ILE A O 1
ATOM 784 N N . GLY A 1 101 ? -0.856 8.703 -18.194 1.00 88.44 101 GLY A N 1
ATOM 785 C CA . GLY A 1 101 ? -2.155 8.216 -17.721 1.00 88.44 101 GLY A CA 1
ATOM 786 C C . GLY A 1 101 ? -2.413 8.572 -16.255 1.00 88.44 101 GLY A C 1
ATOM 787 O O . GLY A 1 101 ? -3.474 9.095 -15.935 1.00 88.44 101 GLY A O 1
ATOM 788 N N . SER A 1 102 ? -1.416 8.380 -15.388 1.00 86.31 102 SER A N 1
ATOM 789 C CA . SER A 1 102 ? -1.516 8.692 -13.957 1.00 86.31 102 SER A CA 1
ATOM 790 C C . SER A 1 102 ? -1.558 10.190 -13.642 1.00 86.31 102 SER A C 1
ATOM 792 O O . SER A 1 102 ? -2.025 10.552 -12.569 1.00 86.31 102 SER A O 1
ATOM 794 N N . LEU A 1 103 ? -1.040 11.058 -14.516 1.00 89.12 103 LEU A N 1
ATOM 795 C CA . LEU A 1 103 ? -1.117 12.514 -14.337 1.00 89.12 103 LEU A CA 1
ATOM 796 C C . LEU A 1 103 ? -2.473 13.099 -14.747 1.00 89.12 103 LEU A C 1
ATOM 798 O O . LEU A 1 103 ? -2.784 14.225 -14.362 1.00 89.12 103 LEU A O 1
ATOM 802 N N . TYR A 1 104 ? -3.223 12.392 -15.595 1.00 89.50 104 TYR A N 1
ATOM 803 C CA . TYR A 1 104 ? -4.511 12.855 -16.107 1.00 89.50 104 TYR A CA 1
ATOM 804 C C . TYR A 1 104 ? -5.680 12.573 -15.151 1.00 89.50 104 TYR A C 1
ATOM 806 O O . TYR A 1 104 ? -6.648 13.333 -15.150 1.00 89.50 104 TYR A O 1
ATOM 814 N N . GLU A 1 105 ? -5.593 11.486 -14.384 1.00 77.38 105 GLU A N 1
ATOM 815 C CA . GLU A 1 105 ? -6.576 11.072 -13.370 1.00 77.38 105 GLU A CA 1
ATOM 816 C C . GLU A 1 105 ? -6.533 11.960 -12.115 1.00 77.38 105 GLU A C 1
ATOM 818 O O . GLU A 1 105 ? -7.622 12.412 -11.684 1.00 77.38 105 GLU A O 1
#

Sequence (105 aa):
APICIYLVISPLVSLIPLGLPFPFASNSSTYPEKLSAHECGSDPSGDARSRFDIRFYLVSILFIIPDPEVTFSFPWAVPPNKIDLFGSWSMMAFLLILTIGSLYE

InterPro domains:
  IPR000440 NADH:ubiquinone/plastoquinone oxidoreductase, chain 3 [PF00507] (26-105)
  IPR000440 NADH:ubiquinone/plastoquinone oxidoreductase, chain 3 [PTHR11058] (1-105)
  IPR038430 NADH:ubiquinone oxidoreductase, subunit 3 superfamily [G3DSA:1.20.58.1610] (1-105)

Radius of gyration: 25.42 Å; chains: 1; bounding box: 52×32×64 Å

pLDDT: mean 82.35, std 10.12, range [57.88, 94.81]

=== Feature glossary ===
Key to the feature types in this record:

Secondary structure (8-state, DSSP). Secondary structure is the local, repeating backbone conformation. DSSP classifies it into eight states by reading the hydrogen-bond network: three helix types (H, G, I), two β types (E, B), two non-regular types (T, S), and unstructured coil (-).

Backbone torsions (φ/ψ). Backbone dihedral angles. Every residue except chain termini has a φ (preceding-C → N → Cα → C) and a ψ (N → Cα → C → next-N). They are reported in degrees following the IUPAC sign convention. Secondary structure is essentially a statement about which (φ, ψ) basin each residue occupies.

Predicted aligned error. Predicted Aligned Error (PAE) is an AlphaFold confidence matrix: entry (i, j) is the expected error in the position of residue j, in ångströms, when the prediction is superimposed on the true structure at residue i. Low PAE within a block of residues means that block is internally rigid and well-predicted; high PAE between two blocks means their relative placement is uncertain even if each block individually is confident.

B-factor. B-factor (Debye–Waller factor) reflects atomic displacement in the crystal lattice. It is an experimental observable (units Å²), not a prediction; low values mean the atom is pinned down, high values mean it moves or is heterogeneous across the crystal.

Secondary structure (3-state, P-SEA). Three-state secondary structure (P-SEA) collapses the eight DSSP classes into helix (a), strand (b), and coil (c). P-SEA assigns these from Cα geometry alone — distances and angles — without requiring backbone oxygens, so it works on any Cα trace.

Sequence. Primary structure: the covalent order of the twenty standard amino acids along the backbone. Two proteins with the same sequence will (almost always) fold to the same structure; two with 30% identity often share a fold but not the details.

pLDDT. pLDDT is the predicted lDDT-Cα score: AlphaFold's confidence that the local environment of each residue (all inter-atomic distances within 15 Å) is correctly placed. It is a per-residue number between 0 and 100, with higher meaning more reliable.

InterPro / GO / CATH / organism. Functional annotations link the protein to curated databases. InterPro entries identify conserved domains and families by matching the sequence against member-database signatures (Pfam, PROSITE, CDD, …). Gene Ontology (GO) terms describe molecular function, biological process, and cellular component in a controlled vocabulary. CATH places the structure in a hierarchical fold classification (Class/Architecture/Topology/Homologous-superfamily). The organism is the source species.

Contact-map, Ramachandran, and PAE plots. Three diagnostic plots accompany the record. The Cα contact map visualizes the tertiary structure as a 2D adjacency matrix (8 Å cutoff, sequence-local contacts suppressed). The Ramachandran plot shows the distribution of backbone (φ, ψ) torsions, with points in the α and β basins reflecting secondary structure content. The PAE plot shows AlphaFold's inter-residue confidence as a color matrix.

mmCIF coordinates. The mmCIF table is the protein's shape written out atom by atom. For each backbone N, Cα, C, and carbonyl O, it records an (x, y, z) coordinate triple in Å plus the residue type, chain letter, and residue number.

Radius of gyration, Cα contacts, bounding box. Three whole-structure scalars: the radius of gyration (RMS distance of Cα from centroid, in Å), the count of Cα–Cα contacts (pairs closer than 8 Å and separated by more than four residues in sequence — i.e. tertiary, not local, contacts), and the bounding-box dimensions. Together they distinguish compact globular folds from extended fibres or disordered chains.

Foldseek 3Di. The Foldseek 3Di string encodes local tertiary geometry as a 20-letter alphabet — one character per residue — derived from the relative positions of nearby Cα atoms. Unlike the amino-acid sequence, 3Di is a direct function of the 3D structure, so two proteins with the same fold have similar 3Di strings even at low sequence identity.

Rendered structure images. Six rendered views show the 3D structure from the faces of a cube — i.e. along ±x, ±y, ±z. Rendering representation is drawn randomly per protein from cartoon (secondary-structure ribbons), sticks (backbone bonds), or molecular surface; coloring is either N→C rainbow (blue at the N-terminus through red at the C-terminus) or one color per chain.

Nearest PDB structures. The Foldseek neighbor list gives the closest experimentally determined structures in the PDB, ranked by structural alignment. TM-score near 1 means near-identical fold; near 0.3 means only rough topology match. This is how one finds what a novel AlphaFold prediction most resembles in the solved-structure universe.

Solvent-accessible surface area. SASA measures how much of the protein is reachable by solvent. It is computed by rolling a water-sized probe over the atomic surface and summing the exposed area (Å²). Per-residue SASA distinguishes core (buried, low SASA) from surface (exposed, high SASA) residues; total SASA is a whole-molecule size measure.